Protein AF-A0ABD6SAW0-F1 (afdb_monomer_lite)

Organism: Bacillus thuringiensis (NCBI:txid1428)

pLDDT: mean 83.63, std 12.45, range [39.56, 94.81]

Sequence (107 aa):
MLKHVEYYVGVVGGLFGVLNTLFYGQYLHWLGDHGDKFVTLLLVAHVLALGLSCFVTKVPVVFYGVAMCAVGILSLGVFSLGMVVPAVLEIISGGLAFRKMKIADVK

Foldseek 3Di:
DLLVLLLVLQLVLLVVQLVQLVVVVVVCVVVVHPCVVVSVVLNVLSVVSNVCSVCVVPDDLLVNLVSLQVSLVSLVVDPPRPSPSSSVSSNVSSVSSVVVVVVVVVD

Secondary structure (DSSP, 8-state):
-THHHHHHHHHHHHHHHHHHHHHHHHHHHHTT---HHHHHHHHHHHHHHHHHHHTTTTS-HHHHHHHHHHHHHHHHT--STTTHHHHHHHHHHHHHHHHHHHHHTT-

Radius of gy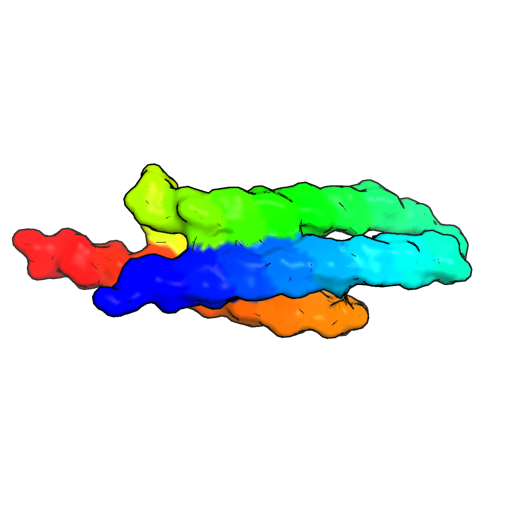ration: 14.61 Å; chains: 1; bounding box: 40×19×42 Å

Structure (mmCIF, N/CA/C/O backbone):
data_AF-A0ABD6SAW0-F1
#
_entry.id   AF-A0ABD6SAW0-F1
#
loop_
_atom_site.group_PDB
_atom_site.id
_atom_site.type_symbol
_atom_site.label_atom_id
_atom_site.label_alt_id
_atom_site.label_comp_id
_atom_site.label_asym_id
_atom_site.label_entity_id
_atom_site.label_seq_id
_atom_site.pdbx_PDB_ins_code
_atom_site.Cartn_x
_atom_site.Cartn_y
_atom_site.Cartn_z
_atom_site.occupancy
_atom_site.B_iso_or_equiv
_atom_site.auth_seq_id
_atom_site.auth_comp_id
_atom_site.auth_asym_id
_atom_site.auth_atom_id
_atom_site.pdbx_PDB_model_num
ATOM 1 N N . MET A 1 1 ? -16.064 -10.720 16.770 1.00 41.84 1 MET A N 1
ATOM 2 C CA . MET A 1 1 ? -15.656 -11.186 15.424 1.00 41.84 1 MET A CA 1
ATOM 3 C C . MET A 1 1 ? -15.280 -10.065 14.446 1.00 41.84 1 MET A C 1
ATOM 5 O O . MET A 1 1 ? -14.268 -10.220 13.782 1.00 41.84 1 MET A O 1
ATOM 9 N N . LEU A 1 2 ? -15.985 -8.922 14.365 1.00 48.38 2 LEU A N 1
ATOM 10 C CA . LEU A 1 2 ? -15.693 -7.882 13.347 1.00 48.38 2 LEU A CA 1
ATOM 11 C C . LEU A 1 2 ? -14.311 -7.197 13.423 1.00 48.38 2 LEU A C 1
ATOM 13 O O . LEU A 1 2 ? -13.814 -6.775 12.386 1.00 48.38 2 LEU A O 1
ATOM 17 N N . LYS A 1 3 ? -13.660 -7.112 14.596 1.00 54.25 3 LYS A N 1
ATOM 18 C CA . LYS A 1 3 ? -12.290 -6.557 14.714 1.00 54.25 3 LYS A CA 1
ATOM 19 C C . LYS A 1 3 ? -11.247 -7.337 13.902 1.00 54.25 3 LYS A C 1
ATOM 21 O O . LYS A 1 3 ? -10.189 -6.801 13.614 1.00 54.25 3 LYS A O 1
ATOM 26 N N . HIS A 1 4 ? -11.540 -8.583 13.541 1.00 65.88 4 HIS A N 1
ATOM 27 C CA . HIS A 1 4 ? -10.602 -9.416 12.803 1.00 65.88 4 HIS A CA 1
ATOM 28 C C . HIS A 1 4 ? -10.696 -9.220 11.289 1.00 65.88 4 HIS A C 1
ATOM 30 O O . HIS A 1 4 ? -9.711 -9.441 10.601 1.00 65.88 4 HIS A O 1
ATOM 36 N N . VAL A 1 5 ? -11.845 -8.794 10.752 1.00 82.50 5 VAL A N 1
ATOM 37 C CA . VAL A 1 5 ? -12.044 -8.761 9.292 1.00 82.50 5 VAL A CA 1
ATOM 38 C C . VAL A 1 5 ? -11.199 -7.667 8.642 1.00 82.50 5 VAL A C 1
ATOM 40 O O . VAL A 1 5 ? -10.484 -7.955 7.696 1.00 82.50 5 VAL A O 1
ATOM 43 N N . GLU A 1 6 ? -11.205 -6.448 9.183 1.00 81.31 6 GLU A N 1
ATOM 44 C CA . GLU A 1 6 ? -10.309 -5.362 8.738 1.00 81.31 6 GLU A CA 1
ATOM 45 C C . GLU A 1 6 ? -8.825 -5.739 8.903 1.00 81.31 6 GLU A C 1
ATOM 47 O O . GLU A 1 6 ? -8.014 -5.467 8.028 1.00 81.31 6 GLU A O 1
ATOM 52 N N . TYR A 1 7 ? -8.471 -6.454 9.978 1.00 86.75 7 TYR A N 1
ATOM 53 C CA . TYR A 1 7 ? -7.110 -6.937 10.188 1.00 86.75 7 TYR A CA 1
ATOM 54 C C . TYR A 1 7 ? -6.710 -7.912 9.077 1.00 86.75 7 TYR A C 1
ATOM 56 O O . TYR A 1 7 ? -5.700 -7.701 8.417 1.00 86.75 7 TYR A O 1
ATOM 64 N N . TYR A 1 8 ? -7.513 -8.950 8.825 1.00 88.56 8 TYR A N 1
ATOM 65 C CA . TYR A 1 8 ? -7.201 -9.947 7.803 1.00 88.56 8 TYR A CA 1
ATOM 66 C C . TYR A 1 8 ? -7.200 -9.339 6.403 1.00 88.56 8 TYR A C 1
ATOM 68 O O . TYR A 1 8 ? -6.274 -9.582 5.641 1.00 88.56 8 TYR A O 1
ATOM 76 N N . VAL A 1 9 ? -8.199 -8.520 6.071 1.00 91.12 9 VAL A N 1
ATOM 77 C CA . VAL A 1 9 ? -8.296 -7.877 4.755 1.00 91.12 9 VAL A CA 1
ATOM 78 C C . VAL A 1 9 ? -7.137 -6.898 4.548 1.00 91.12 9 VAL A C 1
ATOM 80 O O . VAL A 1 9 ? -6.517 -6.919 3.489 1.00 91.12 9 VAL A O 1
ATOM 83 N N . GLY A 1 10 ? -6.795 -6.095 5.557 1.00 89.50 10 GLY A N 1
ATOM 84 C CA . GLY A 1 10 ? -5.682 -5.150 5.498 1.00 89.50 10 GLY A CA 1
ATOM 85 C C . GLY A 1 10 ? -4.311 -5.825 5.446 1.00 89.50 10 GLY A C 1
ATOM 86 O O . GLY A 1 10 ? -3.470 -5.423 4.650 1.00 89.50 10 GLY A O 1
ATOM 87 N N . VAL A 1 11 ? -4.085 -6.886 6.230 1.00 91.81 11 VAL A N 1
ATOM 88 C CA . VAL A 1 11 ? -2.833 -7.663 6.189 1.00 91.81 11 VAL A CA 1
ATOM 89 C C . VAL A 1 11 ? -2.682 -8.383 4.854 1.00 91.81 11 VAL A C 1
ATOM 91 O O . VAL A 1 11 ? -1.607 -8.337 4.267 1.00 91.81 11 VAL A O 1
ATOM 94 N N . VAL A 1 12 ? -3.741 -9.019 4.346 1.00 92.75 12 VAL A N 1
ATOM 95 C CA . VAL A 1 12 ? -3.705 -9.686 3.036 1.00 92.75 12 VAL A CA 1
ATOM 96 C C . VAL A 1 12 ? -3.480 -8.655 1.929 1.00 92.75 12 VAL A C 1
ATOM 98 O O . VAL A 1 12 ? -2.598 -8.855 1.100 1.00 92.75 12 VAL A O 1
ATOM 101 N N . GLY A 1 13 ? -4.197 -7.527 1.953 1.00 91.19 13 GLY A N 1
ATOM 102 C CA . GLY A 1 13 ? -3.998 -6.419 1.016 1.00 91.19 13 GLY A CA 1
ATOM 103 C C . GLY A 1 13 ? -2.561 -5.897 1.024 1.00 91.19 13 GLY A C 1
ATOM 104 O O . GLY A 1 13 ? -1.914 -5.891 -0.019 1.00 91.19 13 GLY A O 1
ATOM 105 N N . GLY A 1 14 ? -2.019 -5.580 2.202 1.00 91.44 14 GLY A N 1
ATOM 106 C CA . GLY A 1 14 ? -0.644 -5.100 2.348 1.00 91.44 14 GLY A CA 1
ATOM 107 C C . GLY A 1 14 ? 0.406 -6.129 1.922 1.00 91.44 14 GLY A C 1
ATOM 108 O O . GLY A 1 14 ? 1.369 -5.775 1.250 1.00 91.44 14 GLY A O 1
ATOM 109 N N . LEU A 1 15 ? 0.221 -7.416 2.242 1.00 93.69 15 LEU A N 1
ATOM 110 C CA . LEU A 1 15 ? 1.165 -8.474 1.864 1.00 93.69 15 LEU A CA 1
ATOM 111 C C . LEU A 1 15 ? 1.206 -8.664 0.341 1.00 93.69 15 LEU A C 1
ATOM 113 O O . LEU A 1 15 ? 2.285 -8.699 -0.251 1.00 93.69 15 LEU A O 1
ATOM 117 N N . PHE A 1 16 ? 0.034 -8.739 -0.299 1.00 92.00 16 PHE A N 1
ATOM 118 C CA . PHE A 1 16 ? -0.062 -8.795 -1.759 1.00 92.00 16 PHE A CA 1
ATOM 119 C C . PHE A 1 16 ? 0.474 -7.518 -2.411 1.00 92.00 16 PHE A C 1
ATOM 121 O O . PHE A 1 16 ? 1.121 -7.604 -3.450 1.00 92.00 16 PHE A O 1
ATOM 128 N N . GLY A 1 17 ? 0.258 -6.353 -1.796 1.00 91.38 17 GLY A N 1
ATOM 129 C CA . GLY A 1 17 ? 0.774 -5.070 -2.266 1.00 91.38 17 GLY A CA 1
ATOM 130 C C . GLY A 1 17 ? 2.298 -5.016 -2.252 1.00 91.38 17 GLY A C 1
ATOM 131 O O . GLY A 1 17 ? 2.910 -4.662 -3.259 1.00 91.38 17 GLY A O 1
ATOM 132 N N . VAL A 1 18 ? 2.930 -5.455 -1.158 1.00 93.00 18 VAL A N 1
ATOM 133 C CA . VAL A 1 18 ? 4.394 -5.562 -1.056 1.00 93.00 18 VAL A CA 1
ATOM 134 C C . VAL A 1 18 ? 4.941 -6.518 -2.115 1.00 93.00 18 VAL A C 1
ATOM 136 O O . VAL A 1 18 ? 5.847 -6.147 -2.859 1.00 93.00 18 VAL A O 1
ATOM 139 N N . LEU A 1 19 ? 4.375 -7.725 -2.224 1.00 92.25 19 LEU A N 1
ATOM 140 C CA . LEU A 1 19 ? 4.827 -8.724 -3.194 1.00 92.25 19 LEU A CA 1
ATOM 141 C C . LEU A 1 19 ? 4.694 -8.218 -4.635 1.00 92.25 19 LEU A C 1
ATOM 143 O O . LEU A 1 19 ? 5.674 -8.242 -5.379 1.00 92.25 19 LEU A O 1
ATOM 147 N N . ASN A 1 20 ? 3.523 -7.705 -5.022 1.00 90.44 20 ASN A N 1
ATOM 148 C CA . ASN A 1 20 ? 3.310 -7.176 -6.370 1.00 90.44 20 ASN A CA 1
ATOM 149 C C . ASN A 1 20 ? 4.204 -5.972 -6.665 1.00 90.44 20 ASN A C 1
ATOM 151 O O . ASN A 1 20 ? 4.697 -5.861 -7.783 1.00 90.44 20 ASN A O 1
ATOM 155 N N . THR A 1 21 ? 4.474 -5.107 -5.684 1.00 90.31 21 THR A N 1
ATOM 156 C CA . THR A 1 21 ? 5.379 -3.967 -5.884 1.00 90.31 21 THR A CA 1
ATOM 157 C C . THR A 1 21 ? 6.814 -4.424 -6.150 1.00 90.31 21 THR A C 1
ATOM 159 O O . THR A 1 21 ? 7.486 -3.850 -7.005 1.00 90.31 21 THR A O 1
ATOM 162 N N . LEU A 1 22 ? 7.283 -5.485 -5.483 1.00 90.06 22 LEU A N 1
ATOM 163 C CA . LEU A 1 22 ? 8.602 -6.0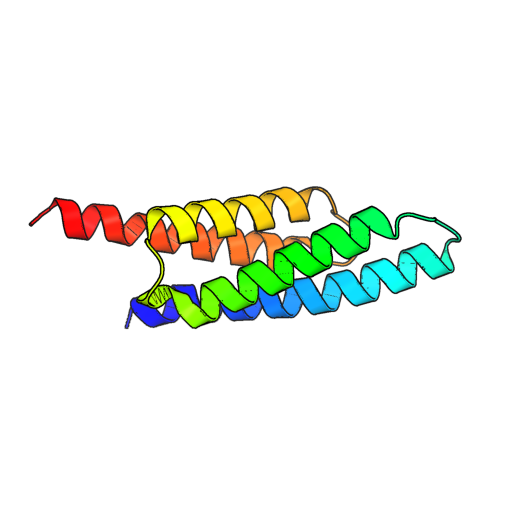67 -5.758 1.00 90.06 22 LEU A CA 1
ATOM 164 C C . LEU A 1 22 ? 8.677 -6.658 -7.174 1.00 90.06 22 LEU A C 1
ATOM 166 O O . LEU A 1 22 ? 9.632 -6.385 -7.902 1.00 90.06 22 LEU A O 1
ATOM 170 N N . PHE A 1 23 ? 7.654 -7.408 -7.597 1.00 89.31 23 PHE A N 1
ATOM 171 C CA . PHE A 1 23 ? 7.578 -7.924 -8.969 1.00 89.31 23 PHE A CA 1
ATOM 172 C C . PHE A 1 23 ? 7.473 -6.802 -10.009 1.00 89.31 23 PHE A C 1
ATOM 174 O O . PHE A 1 23 ? 8.121 -6.871 -11.052 1.00 89.31 23 PHE A O 1
ATOM 181 N N . TYR A 1 24 ? 6.711 -5.748 -9.714 1.00 86.62 24 TYR A N 1
ATOM 182 C CA . TYR A 1 24 ? 6.587 -4.563 -10.560 1.00 86.62 24 TYR A CA 1
ATOM 183 C C . TYR A 1 24 ? 7.920 -3.827 -10.715 1.00 86.62 24 TYR A C 1
ATOM 185 O O . TYR A 1 24 ? 8.301 -3.483 -11.831 1.00 86.62 24 TYR A O 1
ATOM 193 N N . GLY A 1 25 ? 8.676 -3.664 -9.628 1.00 88.19 25 GLY A N 1
ATOM 194 C CA . GLY A 1 25 ? 10.025 -3.103 -9.673 1.00 88.19 25 GLY A CA 1
ATOM 195 C C . GLY A 1 25 ? 10.975 -3.910 -10.554 1.00 88.19 25 GLY A C 1
ATOM 196 O O . GLY A 1 25 ? 11.655 -3.343 -11.407 1.00 88.19 25 GLY A O 1
ATOM 197 N N . GLN A 1 26 ? 10.973 -5.239 -10.407 1.00 87.69 26 GLN A N 1
ATOM 198 C CA . GLN A 1 26 ? 11.780 -6.125 -11.248 1.00 87.69 26 GLN A CA 1
ATOM 199 C C . GLN A 1 26 ? 11.374 -6.043 -12.729 1.00 87.69 26 GLN A C 1
ATOM 201 O O . GLN A 1 26 ? 12.237 -6.062 -13.608 1.00 87.69 26 GLN A O 1
ATOM 206 N N . TYR A 1 27 ? 10.073 -5.937 -13.008 1.00 86.62 27 TYR A N 1
ATOM 207 C CA . TYR A 1 27 ? 9.541 -5.788 -14.361 1.00 86.62 27 TYR A CA 1
ATOM 208 C C . TYR A 1 27 ? 9.976 -4.468 -15.015 1.00 86.62 27 TYR A C 1
ATOM 210 O O . TYR A 1 27 ? 10.454 -4.482 -16.148 1.00 86.62 27 TYR A O 1
ATOM 218 N N . LEU A 1 28 ? 9.885 -3.342 -14.299 1.00 86.25 28 LEU A N 1
ATOM 219 C CA . LEU A 1 28 ? 10.361 -2.045 -14.794 1.00 86.25 28 LEU A CA 1
ATOM 220 C C . LEU A 1 28 ? 11.873 -2.041 -15.034 1.00 86.25 28 LEU A C 1
ATOM 222 O O . LEU A 1 28 ? 12.327 -1.572 -16.077 1.00 86.25 28 LEU A O 1
ATOM 226 N N . HIS A 1 29 ? 12.643 -2.634 -14.117 1.00 86.81 29 HIS A N 1
ATOM 227 C CA . HIS A 1 29 ? 14.088 -2.775 -14.279 1.00 86.81 29 HIS A CA 1
ATOM 228 C C . HIS A 1 29 ? 14.447 -3.590 -15.533 1.00 86.81 29 HIS A C 1
ATOM 230 O O . HIS A 1 29 ? 15.378 -3.242 -16.255 1.00 86.81 29 HIS A O 1
ATOM 236 N N . TRP A 1 30 ? 13.688 -4.649 -15.840 1.00 86.31 30 TRP A N 1
ATOM 237 C CA . TRP A 1 30 ? 13.880 -5.435 -17.063 1.00 86.31 30 TRP A CA 1
ATOM 238 C C . TRP A 1 30 ? 13.568 -4.647 -18.346 1.00 86.31 30 TRP A C 1
ATOM 240 O O . TRP A 1 30 ? 14.238 -4.843 -19.358 1.00 86.31 30 TRP A O 1
ATOM 250 N N . LEU A 1 31 ? 12.607 -3.721 -18.299 1.00 87.69 31 LEU A N 1
ATOM 251 C CA . LEU A 1 31 ? 12.281 -2.816 -19.409 1.00 87.69 31 LEU A CA 1
ATOM 252 C C . LEU A 1 31 ? 13.282 -1.657 -19.581 1.00 87.69 31 LEU A C 1
ATOM 254 O O . LEU A 1 31 ? 13.152 -0.884 -20.529 1.00 87.69 31 LEU A O 1
ATOM 258 N N . GLY A 1 32 ? 14.271 -1.524 -18.691 1.00 86.00 32 GLY A N 1
ATOM 259 C CA . GLY A 1 32 ? 15.219 -0.407 -18.693 1.00 86.00 32 GLY A CA 1
ATOM 260 C C . GLY A 1 32 ? 14.618 0.918 -18.209 1.00 86.00 32 GLY A C 1
ATOM 261 O O . GLY A 1 32 ? 15.219 1.975 -18.413 1.00 86.00 32 GLY A O 1
ATOM 262 N N . ASP A 1 33 ? 13.441 0.878 -17.578 1.00 83.06 33 ASP A N 1
ATOM 263 C CA . ASP A 1 33 ? 12.798 2.058 -17.008 1.00 83.06 33 ASP A CA 1
ATOM 264 C C . ASP A 1 33 ? 13.353 2.367 -15.608 1.00 83.06 33 ASP A C 1
ATOM 266 O O . ASP A 1 33 ? 13.571 1.477 -14.785 1.00 83.06 33 ASP A O 1
ATOM 270 N N . HIS A 1 34 ? 13.556 3.652 -15.323 1.00 76.12 34 HIS A N 1
ATOM 271 C CA . HIS A 1 34 ? 14.134 4.156 -14.074 1.00 76.12 34 HIS A CA 1
ATOM 272 C C . HIS A 1 34 ? 13.038 4.681 -13.132 1.00 76.12 34 HIS A C 1
ATOM 274 O O . HIS A 1 34 ? 13.171 5.729 -12.505 1.00 76.12 34 HIS A O 1
ATOM 280 N N . GLY A 1 35 ? 11.924 3.951 -13.032 1.00 81.75 35 GLY A N 1
ATOM 281 C CA . GLY A 1 35 ? 10.812 4.235 -12.116 1.00 81.75 35 GLY A CA 1
ATOM 282 C C . GLY A 1 35 ? 11.085 3.867 -10.648 1.00 81.75 35 GLY A C 1
ATOM 283 O O . GLY A 1 35 ? 10.148 3.707 -9.864 1.00 81.75 35 GLY A O 1
ATOM 284 N N . ASP A 1 36 ? 12.351 3.720 -10.258 1.00 82.00 36 ASP A N 1
ATOM 285 C CA . ASP A 1 36 ? 12.831 3.238 -8.955 1.00 82.00 36 ASP A CA 1
ATOM 286 C C . ASP A 1 36 ? 12.245 4.015 -7.765 1.00 82.00 36 ASP A C 1
ATOM 288 O O . ASP A 1 36 ? 11.821 3.424 -6.767 1.00 82.00 36 ASP A O 1
ATOM 292 N N . LYS A 1 37 ? 12.136 5.341 -7.888 1.00 87.81 37 LYS A N 1
ATOM 293 C CA . LYS A 1 37 ? 11.553 6.208 -6.851 1.00 87.81 37 LYS A CA 1
ATOM 294 C C . LYS A 1 37 ? 10.076 5.919 -6.617 1.00 87.81 37 LYS A C 1
ATOM 296 O O . LYS A 1 37 ? 9.623 5.895 -5.475 1.00 87.81 37 LYS A O 1
ATOM 301 N N . PHE A 1 38 ? 9.328 5.696 -7.693 1.00 87.19 38 PHE A N 1
ATOM 302 C CA . PHE A 1 38 ? 7.896 5.430 -7.624 1.00 87.19 38 PHE A CA 1
ATOM 303 C C . PHE A 1 38 ? 7.616 4.034 -7.056 1.00 87.19 38 PHE A C 1
ATOM 305 O O . PHE A 1 38 ? 6.775 3.885 -6.171 1.00 87.19 38 PHE A O 1
ATOM 312 N N . VAL A 1 39 ? 8.394 3.032 -7.478 1.00 89.38 39 VAL A N 1
ATOM 313 C CA . VAL A 1 39 ? 8.355 1.674 -6.909 1.00 89.38 39 VAL A CA 1
ATOM 314 C C . VAL A 1 39 ? 8.678 1.702 -5.417 1.00 89.38 39 VAL A C 1
ATOM 316 O O . VAL A 1 39 ? 7.961 1.104 -4.619 1.00 89.38 39 VAL A O 1
ATOM 319 N N . THR A 1 40 ? 9.723 2.432 -5.020 1.00 91.12 40 THR A N 1
ATOM 320 C CA . THR A 1 40 ? 10.110 2.563 -3.608 1.00 91.12 40 THR A CA 1
ATOM 321 C C . THR A 1 40 ? 9.006 3.227 -2.790 1.00 91.12 40 THR A C 1
ATOM 323 O O . THR A 1 40 ? 8.696 2.774 -1.691 1.00 91.12 40 THR A O 1
ATOM 326 N N . LEU A 1 41 ? 8.369 4.270 -3.330 1.00 91.69 41 LEU A N 1
ATOM 327 C CA . LEU A 1 41 ? 7.261 4.957 -2.673 1.00 91.69 41 LEU A CA 1
ATOM 328 C C . LEU A 1 41 ? 6.058 4.027 -2.460 1.00 91.69 41 LEU A C 1
ATOM 330 O O . LEU A 1 41 ? 5.514 3.986 -1.357 1.00 91.69 41 LEU A O 1
ATOM 334 N N . LEU A 1 42 ? 5.682 3.239 -3.472 1.00 91.00 42 LEU A N 1
ATOM 335 C CA . LEU A 1 42 ? 4.623 2.231 -3.348 1.00 91.00 42 LEU A CA 1
ATOM 336 C C . LEU A 1 42 ? 4.979 1.137 -2.341 1.00 91.00 42 LEU A C 1
ATOM 338 O O . LEU A 1 42 ? 4.135 0.730 -1.544 1.00 91.00 42 LEU A O 1
ATOM 342 N N . LEU A 1 43 ? 6.237 0.696 -2.332 1.00 92.94 43 LEU A N 1
ATOM 343 C CA . LEU A 1 43 ? 6.704 -0.338 -1.417 1.00 92.94 43 LEU A CA 1
ATOM 344 C C . LEU A 1 43 ? 6.600 0.148 0.029 1.00 92.94 43 LEU A C 1
ATOM 346 O O . LEU A 1 43 ? 6.048 -0.547 0.880 1.00 92.94 43 LEU A O 1
ATOM 350 N N . VAL A 1 44 ? 7.071 1.368 0.299 1.00 94.81 44 VAL A N 1
ATOM 351 C CA . VAL A 1 44 ? 6.950 2.001 1.617 1.00 94.81 44 VAL A CA 1
ATOM 352 C C . VAL A 1 44 ? 5.479 2.157 2.005 1.00 94.81 44 VAL A C 1
ATOM 354 O O . VAL A 1 44 ? 5.121 1.843 3.139 1.00 94.81 44 VAL A O 1
ATOM 357 N N . ALA A 1 45 ? 4.613 2.575 1.079 1.00 93.19 45 ALA A N 1
ATOM 358 C CA . ALA A 1 45 ? 3.184 2.729 1.337 1.00 93.19 45 ALA A CA 1
ATOM 359 C C . ALA A 1 45 ? 2.515 1.400 1.743 1.00 93.19 45 ALA A C 1
ATOM 361 O O . ALA A 1 45 ? 1.820 1.358 2.758 1.00 93.19 45 ALA A O 1
ATOM 362 N N . HIS A 1 46 ? 2.784 0.302 1.030 1.00 93.25 46 HIS A N 1
ATOM 363 C CA . HIS A 1 46 ? 2.236 -1.016 1.367 1.00 93.25 46 HIS A CA 1
ATOM 364 C C . HIS A 1 46 ? 2.831 -1.608 2.653 1.00 93.25 46 HIS A C 1
ATOM 366 O O . HIS A 1 46 ? 2.109 -2.227 3.435 1.00 93.25 46 HIS A O 1
ATOM 372 N N . VAL A 1 47 ? 4.117 -1.376 2.941 1.00 94.62 47 VAL A N 1
ATOM 373 C CA . VAL A 1 47 ? 4.720 -1.769 4.229 1.00 94.62 47 VAL A CA 1
ATOM 374 C C . VAL A 1 47 ? 4.073 -1.005 5.388 1.00 94.62 47 VAL A C 1
ATOM 376 O O . VAL A 1 47 ? 3.767 -1.596 6.426 1.00 94.62 47 VAL A O 1
ATOM 379 N N . LEU A 1 48 ? 3.812 0.293 5.216 1.00 93.69 48 LEU A N 1
ATOM 380 C CA . LEU A 1 48 ? 3.091 1.094 6.204 1.00 93.69 48 LEU A CA 1
ATOM 381 C C . LEU A 1 48 ? 1.643 0.618 6.369 1.00 93.69 48 LEU A C 1
ATOM 383 O O . LEU A 1 48 ? 1.189 0.497 7.505 1.00 93.69 48 LEU A O 1
ATOM 387 N N . ALA A 1 49 ? 0.937 0.292 5.283 1.00 91.44 49 ALA A N 1
ATOM 388 C CA . ALA A 1 49 ? -0.415 -0.271 5.329 1.00 91.44 49 ALA A CA 1
ATOM 389 C C . ALA A 1 49 ? -0.459 -1.624 6.063 1.00 91.44 49 ALA A C 1
ATOM 391 O O . ALA A 1 49 ? -1.347 -1.866 6.888 1.00 91.44 49 ALA A O 1
ATOM 392 N N . LEU A 1 50 ? 0.542 -2.482 5.838 1.00 92.81 50 LEU A N 1
ATOM 393 C CA . LEU A 1 50 ? 0.715 -3.743 6.559 1.00 92.81 50 LEU A CA 1
ATOM 394 C C . LEU A 1 50 ? 0.936 -3.491 8.059 1.00 92.81 50 LEU A C 1
ATOM 396 O O . LEU A 1 50 ? 0.253 -4.078 8.898 1.00 92.81 50 LEU A O 1
ATOM 400 N N . GLY A 1 51 ? 1.845 -2.572 8.401 1.00 91.50 51 GLY A N 1
ATOM 401 C CA . GLY A 1 51 ? 2.116 -2.175 9.782 1.00 91.50 51 GLY A CA 1
ATOM 402 C C . GLY A 1 51 ? 0.874 -1.613 10.475 1.00 91.50 51 GLY A C 1
ATOM 403 O O . GLY A 1 51 ? 0.511 -2.059 11.563 1.00 91.50 51 GLY A O 1
ATOM 404 N N . LEU A 1 52 ? 0.164 -0.693 9.822 1.00 90.31 52 LEU A N 1
ATOM 405 C CA . LEU A 1 52 ? -1.097 -0.132 10.306 1.00 90.31 52 LEU A CA 1
ATOM 406 C C . LEU A 1 52 ? -2.142 -1.218 10.545 1.00 90.31 52 LEU A C 1
ATOM 408 O O . LEU A 1 52 ? -2.830 -1.187 11.563 1.00 90.31 52 LEU A O 1
ATOM 412 N N . SER A 1 53 ? -2.230 -2.200 9.648 1.00 88.88 53 SER A N 1
ATOM 413 C CA . SER A 1 53 ? -3.155 -3.325 9.787 1.00 88.88 53 SER A CA 1
ATOM 414 C C . SER A 1 53 ? -2.797 -4.195 10.988 1.00 88.88 53 SER A C 1
ATOM 416 O O . SER A 1 53 ? -3.684 -4.539 11.766 1.00 88.88 53 SER A O 1
ATOM 418 N N . CYS A 1 54 ? -1.510 -4.442 11.248 1.00 87.25 54 CYS A N 1
ATOM 419 C CA . CYS A 1 54 ? -1.054 -5.126 12.463 1.00 87.25 54 CYS A CA 1
ATOM 420 C C . CYS A 1 54 ? -1.436 -4.394 13.760 1.00 87.25 54 CYS A C 1
ATOM 422 O O . CYS A 1 54 ? -1.685 -5.036 14.781 1.00 87.25 54 CYS A O 1
ATOM 424 N N . PHE A 1 55 ? -1.529 -3.064 13.721 1.00 86.56 55 PHE A N 1
ATOM 425 C CA . PHE A 1 55 ? -1.898 -2.232 14.866 1.00 86.56 55 PHE A CA 1
ATOM 426 C C . PHE A 1 55 ? -3.326 -1.683 14.796 1.00 86.56 55 PHE A C 1
ATOM 428 O O . PHE A 1 55 ? -3.651 -0.756 15.538 1.00 86.56 55 PHE A O 1
ATOM 435 N N . VAL A 1 56 ? -4.214 -2.269 13.985 1.00 82.69 56 VAL A N 1
ATOM 436 C CA . VAL A 1 56 ? -5.564 -1.727 13.738 1.00 82.69 56 VAL A CA 1
ATOM 437 C C . VAL A 1 56 ? -6.389 -1.506 15.015 1.00 82.69 56 VAL A C 1
ATOM 439 O O . VAL A 1 56 ? -7.232 -0.617 15.083 1.00 82.69 56 VAL A O 1
ATOM 442 N N . THR A 1 57 ? -6.116 -2.259 16.086 1.00 80.88 57 THR A N 1
ATOM 443 C CA . THR A 1 57 ? -6.786 -2.087 17.386 1.00 80.88 57 THR A CA 1
ATOM 444 C C . THR A 1 57 ? -6.235 -0.948 18.243 1.00 80.88 57 THR A C 1
ATOM 446 O O . THR A 1 57 ? -6.884 -0.574 19.217 1.00 80.88 57 THR A O 1
ATOM 449 N N . LYS A 1 58 ? -5.027 -0.457 17.951 1.00 83.56 58 LYS A N 1
ATOM 450 C CA . LYS A 1 58 ? -4.329 0.598 18.707 1.00 83.56 58 LYS A CA 1
ATOM 451 C C . LYS A 1 58 ? -4.318 1.946 17.985 1.00 83.56 58 LYS A C 1
ATOM 453 O 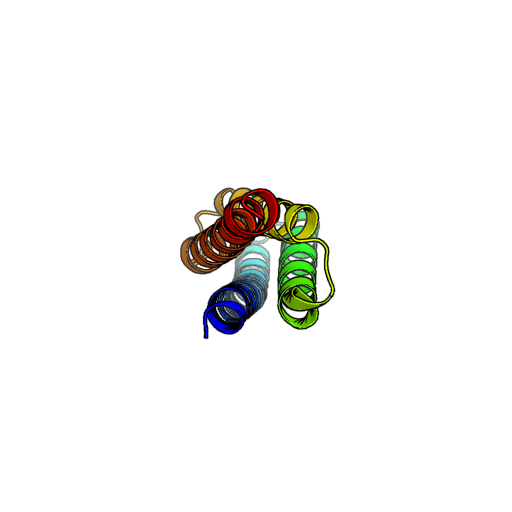O . LYS A 1 58 ? -4.020 2.959 18.609 1.00 83.56 58 LYS A O 1
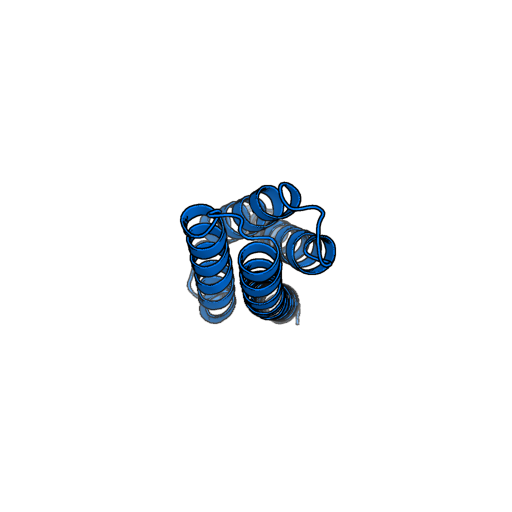ATOM 458 N N . VAL A 1 59 ? -4.622 1.959 16.692 1.00 85.19 59 VAL A N 1
ATOM 459 C CA . VAL A 1 59 ? -4.612 3.160 15.854 1.00 85.19 59 VAL A CA 1
ATOM 460 C C . VAL A 1 59 ? -6.007 3.805 15.842 1.00 85.19 59 VAL A C 1
ATOM 462 O O . VAL A 1 59 ? -7.009 3.084 15.817 1.00 85.19 59 VAL A O 1
ATOM 465 N N . PRO A 1 60 ? -6.116 5.149 15.839 1.00 88.19 60 PRO A N 1
ATOM 466 C CA . PRO A 1 60 ? -7.393 5.829 15.668 1.00 88.19 60 PRO A CA 1
ATOM 467 C C . PRO A 1 60 ? -8.093 5.387 14.382 1.00 88.19 60 PRO A C 1
ATOM 469 O O . PRO A 1 60 ? -7.501 5.392 13.304 1.00 88.19 60 PRO A O 1
ATOM 472 N N . VAL A 1 61 ? -9.378 5.057 14.492 1.00 85.81 61 VAL A N 1
ATOM 473 C CA . VAL A 1 61 ? -10.172 4.484 13.393 1.00 85.81 61 VAL A CA 1
ATOM 474 C C . VAL A 1 61 ? -10.186 5.392 12.158 1.00 85.81 61 VAL A C 1
ATOM 476 O O . VAL A 1 61 ? -10.100 4.898 11.038 1.00 85.81 61 VAL A O 1
ATOM 479 N N . VAL A 1 62 ? -10.246 6.716 12.357 1.00 86.62 62 VAL A N 1
ATOM 480 C CA . VAL A 1 62 ? -10.218 7.707 11.264 1.00 86.62 62 VAL A CA 1
ATOM 481 C C . VAL A 1 62 ? -8.888 7.652 10.534 1.00 86.62 62 VAL A C 1
ATOM 483 O O . VAL A 1 62 ? -8.859 7.567 9.312 1.00 86.62 62 VAL A O 1
ATOM 486 N N . PHE A 1 63 ? -7.791 7.651 11.288 1.00 89.19 63 PHE A N 1
ATOM 487 C CA . PHE A 1 63 ? -6.454 7.629 10.717 1.00 89.19 63 PHE A CA 1
ATOM 488 C C . PHE A 1 63 ? -6.201 6.332 9.949 1.00 89.19 63 PHE A C 1
ATOM 490 O O . PHE A 1 63 ? -5.766 6.382 8.804 1.00 89.19 63 PHE A O 1
ATOM 497 N N . TYR A 1 64 ? -6.548 5.184 10.541 1.00 90.25 64 TYR A N 1
ATOM 498 C CA . TYR A 1 64 ? -6.440 3.890 9.869 1.00 90.25 64 TYR A CA 1
ATOM 499 C C . TYR A 1 64 ? -7.275 3.853 8.583 1.00 90.25 64 TYR A C 1
ATOM 501 O O . TYR A 1 64 ? -6.755 3.520 7.522 1.00 90.25 64 TYR A O 1
ATOM 509 N N . GLY A 1 65 ? -8.551 4.246 8.660 1.00 89.38 65 GLY A N 1
ATOM 510 C CA . GLY A 1 65 ? -9.463 4.227 7.519 1.00 89.38 65 GLY A CA 1
ATOM 511 C C . GLY A 1 65 ? -8.977 5.089 6.354 1.00 89.38 65 GLY A C 1
ATOM 512 O O . GLY A 1 65 ? -8.916 4.615 5.221 1.00 89.38 65 GLY A O 1
ATOM 513 N N . VAL A 1 66 ? -8.584 6.336 6.635 1.00 92.50 66 VAL A N 1
ATOM 514 C CA . VAL A 1 66 ? -8.080 7.263 5.610 1.00 92.50 66 VAL A CA 1
ATOM 515 C C . VAL A 1 66 ? -6.762 6.764 5.023 1.00 92.50 66 VAL A C 1
ATOM 517 O O . VAL A 1 66 ? -6.618 6.762 3.804 1.00 92.50 66 VAL A O 1
ATOM 520 N N . ALA A 1 67 ? -5.821 6.314 5.859 1.00 92.69 67 ALA A N 1
ATOM 521 C CA . ALA A 1 67 ? -4.520 5.845 5.394 1.00 92.69 67 ALA A CA 1
ATOM 522 C C . ALA A 1 67 ? -4.652 4.629 4.467 1.00 92.69 67 ALA A C 1
ATOM 524 O O . ALA A 1 67 ? -4.095 4.640 3.375 1.00 92.69 67 ALA A O 1
ATOM 525 N N . MET A 1 68 ? -5.441 3.621 4.852 1.00 93.19 68 MET A N 1
ATOM 526 C CA . MET A 1 68 ? -5.646 2.423 4.031 1.00 93.19 68 MET A CA 1
ATOM 527 C C . MET A 1 68 ? -6.324 2.751 2.693 1.00 93.19 68 MET A C 1
ATOM 529 O O . MET A 1 68 ? -5.895 2.263 1.650 1.00 93.19 68 MET A O 1
ATOM 533 N N . CYS A 1 69 ? -7.333 3.629 2.693 1.00 92.81 69 CYS A N 1
ATOM 534 C CA . CYS A 1 69 ? -7.958 4.084 1.451 1.00 92.81 69 CYS A CA 1
ATOM 535 C C . CYS A 1 69 ? -6.984 4.876 0.569 1.00 92.81 69 CYS A C 1
ATOM 537 O O . CYS A 1 69 ? -6.986 4.697 -0.645 1.00 92.81 69 CYS A O 1
ATOM 539 N N . ALA A 1 70 ? -6.149 5.737 1.155 1.00 92.81 70 ALA A N 1
ATOM 540 C CA . ALA A 1 70 ? -5.172 6.523 0.409 1.00 92.81 70 ALA A CA 1
ATOM 541 C C . ALA A 1 70 ? -4.114 5.634 -0.259 1.00 92.81 70 ALA A C 1
ATOM 543 O O . ALA A 1 70 ? -3.814 5.848 -1.433 1.00 92.81 70 ALA A O 1
ATOM 544 N N . VAL A 1 71 ? -3.599 4.620 0.449 1.00 92.31 71 VAL A N 1
ATOM 545 C CA . VAL A 1 71 ? -2.665 3.639 -0.130 1.00 92.31 71 VAL A CA 1
ATOM 546 C C . VAL A 1 71 ? -3.343 2.878 -1.267 1.00 92.31 71 VAL A C 1
ATOM 548 O O . VAL A 1 71 ? -2.807 2.847 -2.369 1.00 92.31 71 VAL A O 1
ATOM 551 N N . GLY A 1 72 ? -4.564 2.377 -1.064 1.00 90.06 72 GLY A N 1
ATOM 552 C CA . GLY A 1 72 ? -5.274 1.665 -2.123 1.00 90.06 72 GLY A CA 1
ATOM 553 C C . GLY A 1 72 ? -5.550 2.529 -3.361 1.00 90.06 72 GLY A C 1
ATOM 554 O O . GLY A 1 72 ? -5.328 2.080 -4.482 1.00 90.06 72 GLY A O 1
ATOM 555 N N . ILE A 1 73 ? -5.960 3.792 -3.193 1.00 90.81 73 ILE A N 1
ATOM 556 C CA . ILE A 1 73 ? -6.164 4.731 -4.312 1.00 90.81 73 ILE A CA 1
ATOM 557 C C . ILE A 1 73 ? -4.849 5.017 -5.043 1.00 90.81 73 ILE A C 1
ATOM 559 O O . ILE A 1 73 ? -4.825 5.029 -6.273 1.00 90.81 73 ILE A O 1
ATOM 563 N N . LEU A 1 74 ? -3.755 5.222 -4.307 1.00 89.00 74 LEU A N 1
ATOM 564 C CA . LEU A 1 74 ? -2.430 5.414 -4.891 1.00 89.00 74 LEU A 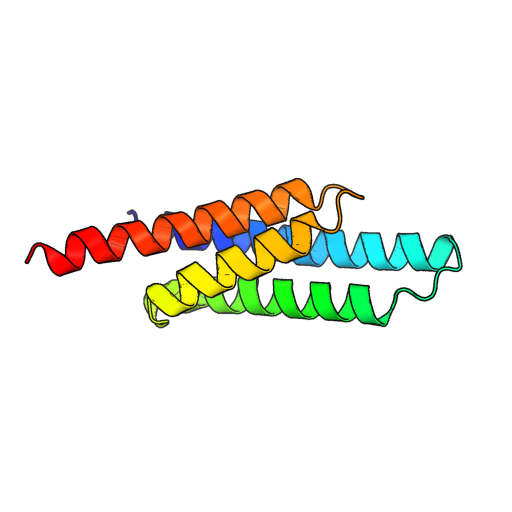CA 1
ATOM 565 C C . LEU A 1 74 ? -2.024 4.197 -5.736 1.00 89.00 74 LEU A C 1
ATOM 567 O O . LEU A 1 74 ? -1.536 4.352 -6.855 1.00 89.00 74 LEU A O 1
ATOM 571 N N . SER A 1 75 ? -2.298 2.994 -5.234 1.00 87.25 75 SER A N 1
ATOM 572 C CA . SER A 1 75 ? -1.998 1.735 -5.913 1.00 87.25 75 SER A CA 1
ATOM 573 C C . SER A 1 75 ? -2.874 1.483 -7.144 1.00 87.25 75 SER A C 1
ATOM 575 O O . SER A 1 75 ? -2.403 0.851 -8.086 1.00 87.25 75 SER A O 1
ATOM 577 N N . LEU A 1 76 ? -4.091 2.041 -7.219 1.00 84.62 76 LEU A N 1
ATOM 578 C CA . LEU A 1 76 ? -4.898 2.030 -8.452 1.00 84.62 76 LEU A CA 1
ATOM 579 C C . LEU A 1 76 ? -4.257 2.830 -9.593 1.00 84.62 76 LEU A C 1
ATOM 581 O O . LEU A 1 76 ? -4.538 2.553 -10.756 1.00 84.62 76 LEU A O 1
ATOM 585 N N . GLY A 1 77 ? -3.375 3.790 -9.292 1.00 75.62 77 GLY A N 1
ATOM 586 C CA . GLY A 1 77 ? -2.580 4.478 -10.313 1.00 75.62 77 GLY A CA 1
ATOM 587 C C . GLY A 1 77 ? -1.673 3.526 -11.103 1.00 75.62 77 GLY A C 1
ATOM 588 O O . GLY A 1 77 ? -1.283 3.831 -12.228 1.00 75.62 77 GLY A O 1
ATOM 589 N N . VAL A 1 78 ? -1.389 2.345 -10.547 1.00 74.38 78 VAL A N 1
ATOM 590 C CA . VAL A 1 78 ? -0.636 1.273 -11.194 1.00 74.38 78 VAL A CA 1
ATOM 591 C C . VAL A 1 78 ? -1.596 0.155 -11.563 1.00 74.38 78 VAL A C 1
ATOM 593 O O . VAL A 1 78 ? -1.784 -0.801 -10.826 1.00 74.38 78 VAL A O 1
ATOM 596 N N . PHE A 1 79 ? -2.204 0.240 -12.744 1.00 67.19 79 PHE A N 1
ATOM 597 C CA . PHE A 1 79 ? -3.076 -0.835 -13.243 1.00 67.19 79 PHE A CA 1
ATOM 598 C C . PHE A 1 79 ? -2.318 -2.116 -13.631 1.00 67.19 79 PHE A C 1
ATOM 600 O O . PHE A 1 79 ? -2.934 -3.146 -13.911 1.00 67.19 79 PHE A O 1
ATOM 607 N N . SER A 1 80 ? -0.986 -2.071 -13.666 1.00 62.62 80 SER A N 1
ATOM 608 C CA . SER A 1 80 ? -0.159 -3.192 -14.107 1.00 62.62 80 SER A CA 1
ATOM 609 C C . SER A 1 80 ? 0.045 -4.248 -13.005 1.00 62.62 80 SER A C 1
ATOM 611 O O . SER A 1 80 ? 0.017 -3.944 -11.812 1.00 62.62 80 SER A O 1
ATOM 613 N N . LEU A 1 81 ? 0.275 -5.500 -13.422 1.00 61.31 81 LEU A N 1
ATOM 614 C CA . LEU A 1 81 ? 0.756 -6.604 -12.574 1.00 61.31 81 LEU A CA 1
ATOM 615 C C . LEU A 1 81 ? -0.122 -6.964 -11.359 1.00 61.31 81 LEU A C 1
ATOM 617 O O . LEU A 1 81 ? 0.362 -7.462 -10.349 1.00 61.31 81 LEU A O 1
ATOM 621 N N . GLY A 1 82 ? -1.439 -6.773 -11.462 1.00 70.19 82 GLY A N 1
ATOM 622 C CA . GLY A 1 82 ? -2.375 -7.279 -10.451 1.00 70.19 82 GLY A CA 1
ATOM 623 C C . GLY A 1 82 ? -2.461 -6.434 -9.177 1.00 70.19 82 GLY A C 1
ATOM 624 O O . GLY A 1 82 ? -3.059 -6.884 -8.202 1.00 70.19 82 GLY A O 1
ATOM 625 N N . MET A 1 83 ? -1.941 -5.200 -9.191 1.00 79.94 83 MET A N 1
ATOM 626 C CA . MET A 1 83 ? -2.047 -4.216 -8.096 1.00 79.94 83 MET A CA 1
ATOM 627 C C . MET A 1 83 ? -3.492 -3.797 -7.768 1.00 79.94 83 MET A C 1
ATOM 629 O O . MET A 1 83 ? -3.758 -3.274 -6.689 1.00 79.94 83 MET A O 1
ATOM 633 N N . VAL A 1 84 ? -4.453 -4.116 -8.641 1.00 85.50 84 VAL A N 1
ATOM 634 C CA . VAL A 1 84 ? -5.890 -3.933 -8.386 1.00 85.50 84 VAL A CA 1
ATOM 635 C C . VAL A 1 84 ? -6.356 -4.736 -7.169 1.00 85.50 84 VAL A C 1
ATOM 637 O O . VAL A 1 84 ? -7.137 -4.234 -6.368 1.00 85.50 84 VAL A O 1
ATOM 640 N N . VAL A 1 85 ? -5.873 -5.971 -6.999 1.00 88.12 85 VAL A N 1
ATOM 641 C CA . VAL A 1 85 ? -6.281 -6.830 -5.877 1.00 88.12 85 VAL A CA 1
ATOM 642 C C . VAL A 1 85 ? -5.878 -6.229 -4.524 1.00 88.12 85 VAL A C 1
ATOM 644 O O . VAL A 1 85 ? -6.775 -6.007 -3.707 1.00 88.12 85 VAL A O 1
ATOM 647 N N . PRO A 1 86 ? -4.593 -5.915 -4.257 1.00 89.94 86 PRO A N 1
ATOM 648 C CA . PRO A 1 86 ? -4.210 -5.296 -2.994 1.00 89.94 86 PRO A CA 1
ATOM 649 C C . PRO A 1 86 ? -4.865 -3.926 -2.801 1.00 89.94 86 PRO A C 1
ATOM 651 O O . PRO A 1 86 ? -5.362 -3.663 -1.710 1.00 89.94 86 PRO A O 1
ATOM 654 N N . ALA A 1 87 ? -4.988 -3.112 -3.856 1.00 90.06 87 ALA A N 1
ATOM 655 C CA . ALA A 1 87 ? -5.654 -1.814 -3.779 1.00 90.06 87 ALA A CA 1
ATOM 656 C C . ALA A 1 87 ? -7.114 -1.922 -3.307 1.00 90.06 87 ALA A C 1
ATOM 658 O O . ALA A 1 87 ? -7.541 -1.213 -2.395 1.00 90.06 87 ALA A O 1
ATOM 659 N N . VAL A 1 88 ? -7.884 -2.842 -3.895 1.00 91.31 88 VAL A N 1
ATOM 660 C CA . VAL A 1 88 ? -9.287 -3.067 -3.521 1.00 91.31 88 VAL A CA 1
ATOM 661 C C . VAL A 1 88 ? -9.392 -3.595 -2.091 1.00 91.31 88 VAL A C 1
ATOM 663 O O . VAL A 1 88 ? -10.250 -3.139 -1.337 1.00 91.31 88 VAL A O 1
ATOM 666 N N . LEU A 1 89 ? -8.516 -4.520 -1.690 1.00 92.25 89 LEU A N 1
ATOM 667 C CA . LEU A 1 89 ? -8.505 -5.048 -0.325 1.00 92.25 89 LEU A CA 1
ATOM 668 C C . LEU A 1 89 ? -8.189 -3.953 0.701 1.00 92.25 89 LEU A C 1
ATOM 670 O O . LEU A 1 89 ? -8.891 -3.838 1.703 1.00 92.25 89 LEU A O 1
ATOM 674 N N . GLU A 1 90 ? -7.198 -3.103 0.449 1.00 91.94 90 GLU A N 1
ATOM 675 C CA . GLU A 1 90 ? -6.849 -2.002 1.349 1.00 91.94 90 GLU A CA 1
ATOM 676 C C . GLU A 1 90 ? -7.979 -0.965 1.456 1.00 91.94 90 GLU A C 1
ATOM 678 O O . GLU A 1 90 ? -8.317 -0.550 2.568 1.00 91.94 90 GLU A O 1
ATOM 683 N N . ILE A 1 91 ? -8.657 -0.636 0.348 1.00 92.62 91 ILE A N 1
ATOM 684 C CA . ILE A 1 91 ?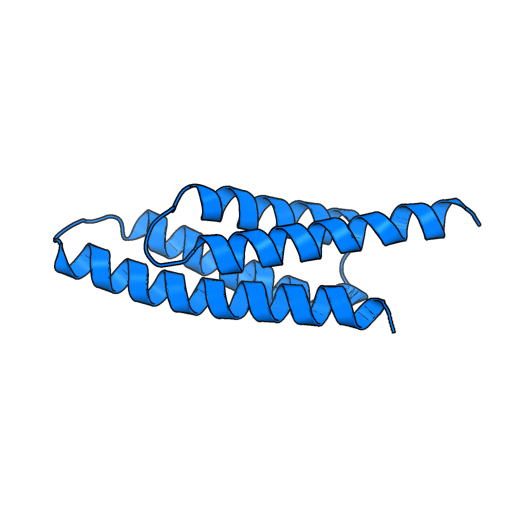 -9.851 0.230 0.354 1.00 92.62 91 ILE A CA 1
ATOM 685 C C . ILE A 1 91 ? -10.985 -0.401 1.167 1.00 92.62 91 ILE A C 1
ATOM 687 O O . ILE A 1 91 ? -11.607 0.275 1.989 1.00 92.62 91 ILE A O 1
ATOM 691 N N . ILE A 1 92 ? -11.261 -1.696 0.977 1.00 92.00 92 ILE A N 1
ATOM 692 C CA . ILE A 1 92 ? -12.300 -2.393 1.746 1.00 92.00 92 ILE A CA 1
ATOM 693 C C . ILE A 1 92 ? -11.933 -2.401 3.233 1.00 92.00 92 ILE A C 1
ATOM 695 O O . ILE A 1 92 ? -12.795 -2.133 4.070 1.00 92.00 92 ILE A O 1
ATOM 699 N N . SER A 1 93 ? -10.666 -2.650 3.574 1.00 90.31 93 SER A N 1
ATOM 700 C CA . SER A 1 93 ? -10.202 -2.603 4.960 1.00 90.31 93 SER A CA 1
ATOM 701 C C . SER A 1 93 ? -10.418 -1.224 5.591 1.00 90.31 93 SER A C 1
ATOM 703 O O . SER A 1 93 ? -11.004 -1.115 6.673 1.00 90.31 93 SER A O 1
ATOM 705 N N . GLY A 1 94 ? -10.027 -0.156 4.888 1.00 88.44 94 GLY A N 1
ATOM 706 C CA . GLY A 1 94 ? -10.235 1.215 5.346 1.00 88.44 94 GLY A CA 1
ATOM 707 C C . GLY A 1 94 ? -11.720 1.563 5.499 1.00 88.44 94 GLY A C 1
ATOM 708 O O . GLY A 1 94 ? -12.137 2.104 6.524 1.00 88.44 94 GLY A O 1
ATOM 709 N N . GLY A 1 95 ? -12.548 1.164 4.530 1.00 86.50 95 GLY A N 1
ATOM 710 C CA . GLY A 1 95 ? -14.004 1.321 4.557 1.00 86.50 95 GLY A CA 1
ATOM 711 C C . GLY A 1 95 ? -14.671 0.631 5.753 1.00 86.50 95 GLY A C 1
ATOM 712 O O . GLY A 1 95 ? -15.552 1.200 6.405 1.00 86.50 95 GLY A O 1
ATOM 713 N N . LEU A 1 96 ? -14.224 -0.583 6.087 1.00 87.56 96 LEU A N 1
ATOM 714 C CA . LEU A 1 96 ? -14.716 -1.329 7.247 1.00 87.56 96 LEU A CA 1
ATOM 715 C C . LEU A 1 96 ? -14.403 -0.620 8.568 1.00 87.56 96 LEU A C 1
ATOM 717 O O . LEU A 1 96 ? -15.229 -0.668 9.485 1.00 87.56 96 LEU A O 1
ATOM 721 N N . ALA A 1 97 ? -13.272 0.081 8.653 1.00 83.94 97 ALA A N 1
ATOM 722 C CA . ALA A 1 97 ? -12.906 0.837 9.841 1.00 83.94 97 ALA A CA 1
ATOM 723 C C . ALA A 1 97 ? -13.914 1.967 10.122 1.00 83.94 97 ALA A C 1
ATOM 725 O O . ALA A 1 97 ? -14.421 2.068 11.240 1.00 83.94 97 ALA A O 1
ATOM 726 N N . PHE A 1 98 ? -14.320 2.747 9.112 1.00 81.00 98 PHE A N 1
ATOM 727 C CA . PHE A 1 98 ? -15.314 3.827 9.276 1.00 81.00 98 PHE A CA 1
ATOM 728 C C . PHE A 1 98 ? -16.663 3.345 9.811 1.00 81.00 98 PHE A C 1
ATOM 730 O O . PHE A 1 98 ? -17.343 4.056 10.554 1.00 81.00 98 PHE A O 1
ATOM 737 N N . ARG A 1 99 ? -17.032 2.097 9.514 1.00 75.56 99 ARG A N 1
ATOM 738 C CA . ARG A 1 99 ? -18.266 1.485 10.012 1.00 75.56 99 ARG A CA 1
ATOM 739 C C . ARG A 1 99 ? -18.320 1.427 11.546 1.00 75.56 99 ARG A C 1
ATOM 741 O O . ARG A 1 99 ? -19.409 1.438 12.115 1.00 75.56 99 ARG A O 1
ATOM 748 N N . LYS A 1 100 ? -17.166 1.414 12.223 1.00 65.44 100 LYS A N 1
ATOM 749 C CA . LYS A 1 100 ? -17.075 1.434 13.690 1.00 65.44 100 LYS A CA 1
ATOM 750 C C . LYS A 1 100 ? -17.358 2.798 14.306 1.00 65.44 100 LYS A C 1
ATOM 752 O O . LYS A 1 100 ? -17.857 2.830 15.425 1.00 65.44 100 LYS A O 1
ATOM 757 N N . MET A 1 101 ? -17.096 3.898 13.596 1.00 59.44 101 MET A N 1
ATOM 758 C CA . MET A 1 101 ? -17.424 5.241 14.097 1.00 59.44 101 MET A CA 1
ATOM 759 C C . MET A 1 101 ? -18.927 5.381 14.298 1.00 59.44 101 MET A C 1
ATOM 761 O O . MET A 1 101 ? -19.370 5.762 15.371 1.00 59.44 101 MET A O 1
ATOM 765 N N . LYS A 1 102 ? -19.713 4.925 13.315 1.00 57.38 102 LYS A N 1
ATOM 766 C CA . LYS A 1 102 ? -21.179 4.964 13.374 1.00 57.38 102 LYS A CA 1
ATOM 767 C C . LYS A 1 102 ? -21.772 4.150 14.533 1.00 57.38 102 LYS A C 1
ATOM 769 O O . LYS A 1 102 ? -22.912 4.373 14.903 1.00 57.38 102 LYS A O 1
ATOM 774 N N . ILE A 1 103 ? -21.032 3.188 15.086 1.00 56.34 103 ILE A N 1
ATOM 775 C CA . ILE A 1 103 ? -21.478 2.382 16.235 1.00 56.34 103 ILE A CA 1
ATOM 776 C C . ILE A 1 103 ? -21.050 3.032 17.559 1.00 56.34 103 ILE A C 1
ATOM 778 O O . ILE A 1 103 ? -21.749 2.891 18.556 1.00 56.34 103 ILE A O 1
ATOM 782 N N . ALA A 1 104 ? -19.909 3.726 17.577 1.00 55.00 104 ALA A N 1
ATOM 783 C CA . ALA A 1 104 ? -19.411 4.423 18.759 1.00 55.00 104 ALA A CA 1
ATOM 784 C C . ALA A 1 104 ? -20.163 5.736 19.042 1.00 55.00 104 ALA A C 1
ATOM 786 O O . ALA A 1 104 ? -20.321 6.072 20.206 1.00 55.00 104 ALA A O 1
ATOM 787 N N . ASP A 1 105 ? -20.656 6.420 18.005 1.00 52.56 105 ASP A N 1
ATOM 788 C CA . ASP A 1 105 ? -21.419 7.682 18.104 1.00 52.56 105 ASP A CA 1
ATOM 789 C C . ASP A 1 105 ? -22.903 7.488 18.492 1.00 52.56 105 ASP A C 1
ATOM 791 O O . ASP A 1 105 ? -23.631 8.442 18.732 1.00 52.56 105 ASP A O 1
ATOM 795 N N . VAL A 1 106 ? -23.393 6.242 18.515 1.00 50.50 106 VAL A N 1
ATOM 796 C CA . VAL A 1 106 ? -24.802 5.903 18.827 1.00 50.50 106 VAL A CA 1
ATOM 797 C C . VAL A 1 106 ? -24.950 5.410 20.280 1.00 50.50 106 VAL A C 1
ATOM 799 O O . VAL A 1 106 ? -25.941 4.779 20.642 1.00 50.50 106 VAL A O 1
ATOM 802 N N . LYS A 1 107 ? -23.957 5.678 21.132 1.00 39.56 107 LYS A N 1
ATOM 803 C CA . LYS A 1 107 ? -23.993 5.408 22.575 1.00 39.56 107 LYS A CA 1
ATOM 804 C C . LYS A 1 107 ? -23.876 6.697 23.364 1.00 39.56 107 LYS A C 1
ATOM 806 O O . LYS A 1 107 ? -24.537 6.749 24.421 1.00 39.56 107 LYS A O 1
#